Protein AF-K9VM06-F1 (afdb_monomer_lite)

Radius of gyration: 11.49 Å; chains: 1; bounding box: 26×14×27 Å

Sequence (44 aa):
MNLRFYIDPETDLPHIYEHGVNEVEVEDIMRKPGEDRWGVKVRG

Foldseek 3Di:
DDDDADQDPVPRHRPVVVVVADPVNVVVCVVPPPDDDDGDDDDD

Structure (mmCIF, N/CA/C/O backbone):
data_AF-K9VM06-F1
#
_entry.id   AF-K9VM06-F1
#
loop_
_atom_site.group_PDB
_atom_site.id
_atom_site.type_symbol
_atom_site.label_atom_id
_atom_site.label_alt_id
_atom_site.label_comp_id
_atom_site.label_asym_id
_atom_site.label_entity_id
_atom_site.label_seq_id
_atom_site.pdbx_PDB_ins_code
_atom_site.Cartn_x
_atom_site.Cartn_y
_atom_site.Cartn_z
_atom_site.occupancy
_atom_site.B_iso_or_equiv
_atom_site.auth_seq_id
_atom_site.auth_comp_id
_atom_site.auth_asym_id
_atom_site.auth_atom_id
_atom_site.pdbx_PDB_model_num
ATOM 1 N N . MET A 1 1 ? -2.751 1.528 -14.438 1.00 77.44 1 MET A N 1
ATOM 2 C CA . MET A 1 1 ? -3.383 0.201 -14.280 1.00 77.44 1 MET A CA 1
ATOM 3 C C . MET A 1 1 ? -4.369 0.307 -13.129 1.00 77.44 1 MET A C 1
ATOM 5 O O . MET A 1 1 ? -4.041 0.986 -12.170 1.00 77.44 1 MET A O 1
ATOM 9 N N . ASN A 1 2 ? -5.566 -0.275 -13.220 1.00 85.25 2 ASN A N 1
ATOM 10 C CA . ASN A 1 2 ? -6.534 -0.214 -12.118 1.00 85.25 2 ASN A CA 1
ATOM 11 C C . ASN A 1 2 ? -6.311 -1.407 -11.183 1.00 85.25 2 ASN A C 1
ATOM 13 O O . ASN A 1 2 ? -6.944 -2.451 -11.345 1.00 85.25 2 ASN A O 1
ATOM 17 N N . LEU A 1 3 ? -5.360 -1.260 -10.258 1.00 90.50 3 LEU A N 1
ATOM 18 C CA . LEU A 1 3 ? -5.105 -2.237 -9.203 1.00 90.50 3 LEU A CA 1
ATOM 19 C C . LEU A 1 3 ? -6.131 -2.079 -8.086 1.00 90.50 3 LEU A C 1
ATOM 21 O O . LEU A 1 3 ? -6.466 -0.968 -7.683 1.00 90.50 3 LEU A O 1
ATOM 25 N N . ARG A 1 4 ? -6.645 -3.210 -7.608 1.00 95.00 4 ARG A N 1
ATOM 26 C CA . ARG A 1 4 ? -7.543 -3.273 -6.457 1.00 95.00 4 ARG A CA 1
ATOM 27 C C . ARG A 1 4 ? -6.881 -4.147 -5.411 1.00 95.00 4 ARG A C 1
ATOM 29 O O . ARG A 1 4 ? -6.528 -5.285 -5.713 1.00 95.00 4 ARG A O 1
ATOM 36 N N . PHE A 1 5 ? -6.722 -3.600 -4.216 1.00 95.12 5 PHE A N 1
ATOM 37 C CA . PHE A 1 5 ? -6.168 -4.310 -3.075 1.00 95.12 5 PHE A CA 1
ATOM 38 C C . PHE A 1 5 ? -7.303 -4.880 -2.236 1.00 95.12 5 PHE A C 1
ATOM 40 O O . PHE A 1 5 ? -8.384 -4.294 -2.154 1.00 95.12 5 PHE A O 1
ATOM 47 N N . TYR A 1 6 ? -7.051 -6.033 -1.627 1.00 96.94 6 TYR A N 1
ATOM 48 C CA . TYR A 1 6 ? -7.879 -6.476 -0.520 1.00 96.94 6 TYR A CA 1
ATOM 49 C C . TYR A 1 6 ? -7.611 -5.543 0.665 1.00 96.94 6 TYR A C 1
ATOM 51 O O . TYR A 1 6 ? -6.450 -5.321 1.020 1.00 96.94 6 TYR A O 1
ATOM 59 N N . ILE A 1 7 ? -8.678 -4.964 1.207 1.00 97.62 7 ILE A N 1
ATOM 60 C CA . ILE A 1 7 ? -8.613 -4.101 2.383 1.00 97.62 7 ILE A CA 1
ATOM 61 C C . ILE A 1 7 ? -8.805 -4.981 3.604 1.00 97.62 7 ILE A C 1
ATOM 63 O O . ILE A 1 7 ? -9.757 -5.761 3.671 1.00 97.62 7 ILE A O 1
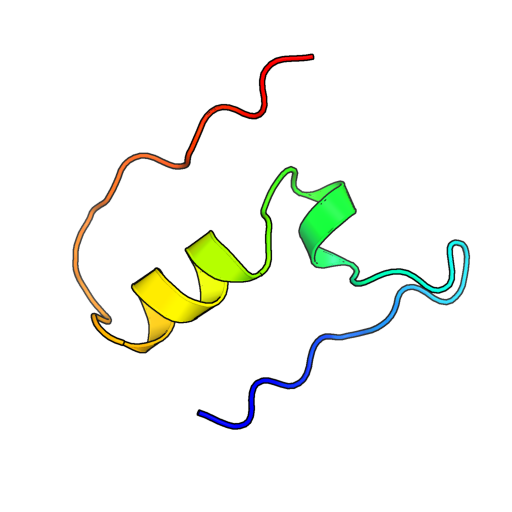ATOM 67 N N . ASP A 1 8 ? -7.874 -4.864 4.535 1.00 97.06 8 ASP A N 1
ATOM 68 C CA . ASP A 1 8 ? -7.943 -5.550 5.802 1.00 97.06 8 ASP A CA 1
ATOM 69 C C . ASP A 1 8 ? -9.056 -4.933 6.667 1.00 97.06 8 ASP A C 1
ATOM 71 O O . ASP A 1 8 ? -9.032 -3.724 6.916 1.00 97.06 8 ASP A O 1
ATOM 75 N N . PRO A 1 9 ? -10.048 -5.718 7.124 1.00 96.81 9 PRO A N 1
ATOM 76 C CA . PRO A 1 9 ? -11.148 -5.191 7.922 1.00 96.81 9 PRO A CA 1
ATOM 77 C C . PRO A 1 9 ? -10.729 -4.731 9.327 1.00 96.81 9 PRO A C 1
ATOM 79 O O . PRO A 1 9 ? -11.487 -3.993 9.954 1.00 96.81 9 PRO A O 1
ATOM 82 N N . GLU A 1 10 ? -9.574 -5.161 9.843 1.00 97.50 10 GLU A N 1
ATOM 83 C CA . GLU A 1 10 ? -9.094 -4.775 11.174 1.00 97.50 10 GLU A CA 1
ATOM 84 C C . GLU A 1 10 ? -8.386 -3.417 11.158 1.00 97.50 10 GLU A C 1
ATOM 86 O O . GLU A 1 10 ? -8.475 -2.661 12.129 1.00 97.50 10 GLU A O 1
ATOM 91 N N . THR A 1 11 ? -7.705 -3.088 10.055 1.00 95.75 11 THR A N 1
ATOM 92 C CA . THR A 1 11 ? -6.893 -1.864 9.939 1.00 95.75 11 THR A CA 1
ATOM 93 C C . THR A 1 11 ? -7.448 -0.832 8.958 1.00 95.75 11 THR A C 1
ATOM 95 O O . THR A 1 11 ? -7.015 0.318 8.998 1.00 95.75 11 THR A O 1
ATOM 98 N N . ASP A 1 12 ? -8.402 -1.213 8.102 1.00 97.31 12 ASP A N 1
ATOM 99 C CA . ASP A 1 12 ? -8.904 -0.423 6.964 1.00 97.31 12 ASP A CA 1
ATOM 100 C C . ASP A 1 12 ? -7.801 -0.043 5.953 1.00 97.31 12 ASP A C 1
ATOM 102 O O . ASP A 1 12 ? -7.919 0.902 5.172 1.00 97.31 12 ASP A O 1
ATOM 106 N N . LEU A 1 13 ? -6.698 -0.798 5.957 1.00 97.00 13 LEU A N 1
ATOM 107 C CA . LEU A 1 13 ? -5.555 -0.605 5.072 1.00 97.00 13 LEU A CA 1
ATOM 108 C C . LEU A 1 13 ? -5.408 -1.777 4.093 1.00 97.00 13 LEU A C 1
ATOM 110 O O . LEU A 1 13 ? -5.909 -2.874 4.342 1.00 97.00 13 LEU A O 1
ATOM 114 N N . PRO A 1 14 ? -4.705 -1.592 2.964 1.00 97.19 14 PRO A N 1
ATOM 115 C CA . PRO A 1 14 ? -4.327 -2.697 2.092 1.00 97.19 14 PRO A CA 1
ATOM 116 C C . PRO A 1 14 ? -3.598 -3.815 2.856 1.00 97.19 14 PRO A C 1
ATOM 118 O O . PRO A 1 14 ? -2.534 -3.592 3.430 1.00 97.19 14 PRO A O 1
ATOM 121 N N . HIS A 1 15 ? -4.111 -5.046 2.781 1.00 96.00 15 HIS A N 1
ATOM 122 C CA . HIS A 1 15 ? -3.543 -6.209 3.484 1.00 96.00 15 HIS A CA 1
ATOM 123 C C . HIS A 1 15 ? -2.082 -6.509 3.096 1.00 96.00 15 HIS A C 1
ATOM 125 O O . HIS A 1 15 ? -1.339 -7.124 3.851 1.00 96.00 15 HIS A O 1
ATOM 131 N N . ILE A 1 16 ? -1.622 -6.032 1.932 1.00 94.31 16 ILE A N 1
ATOM 132 C CA . ILE A 1 16 ? -0.219 -6.153 1.501 1.00 94.31 16 ILE A CA 1
ATOM 133 C C . ILE A 1 16 ? 0.773 -5.512 2.484 1.00 94.31 16 ILE A C 1
ATOM 135 O O . ILE A 1 16 ? 1.911 -5.972 2.582 1.00 94.31 16 ILE A O 1
ATOM 139 N N . TYR A 1 17 ? 0.342 -4.505 3.248 1.00 94.44 17 TYR A N 1
ATOM 140 C CA . TYR A 1 17 ? 1.191 -3.843 4.232 1.00 94.44 17 TYR A CA 1
ATOM 141 C C . TYR A 1 17 ? 1.584 -4.772 5.379 1.00 94.44 17 TYR A C 1
ATOM 143 O O . TYR A 1 17 ? 2.705 -4.673 5.875 1.00 94.44 17 TYR A O 1
ATOM 151 N N . GLU A 1 18 ? 0.728 -5.728 5.750 1.00 93.06 18 GLU A N 1
ATOM 152 C CA . GLU A 1 18 ? 1.050 -6.746 6.759 1.00 93.06 18 GLU A CA 1
ATOM 153 C C . GLU A 1 18 ? 2.154 -7.704 6.294 1.00 93.06 18 GLU A C 1
ATOM 155 O O . GLU A 1 18 ? 2.875 -8.278 7.108 1.00 93.06 18 GLU A O 1
ATOM 160 N N . HIS A 1 19 ? 2.345 -7.823 4.977 1.00 90.88 19 HIS A N 1
ATOM 161 C CA . HIS A 1 19 ? 3.443 -8.578 4.367 1.00 90.88 19 HIS A CA 1
ATOM 162 C C . HIS A 1 19 ? 4.709 -7.733 4.180 1.00 90.88 19 HIS A C 1
ATOM 164 O O . HIS A 1 19 ? 5.686 -8.208 3.603 1.00 90.88 19 HIS A O 1
ATOM 170 N N . GLY A 1 20 ? 4.706 -6.478 4.641 1.00 90.50 20 GLY A N 1
ATOM 171 C CA . GLY A 1 20 ? 5.803 -5.535 4.428 1.00 90.50 20 GLY A CA 1
ATOM 172 C C . GLY A 1 20 ? 5.972 -5.119 2.965 1.00 90.50 20 GLY A C 1
ATOM 173 O O . GLY A 1 20 ? 7.052 -4.667 2.593 1.00 90.50 20 GLY A O 1
ATOM 174 N N . VAL A 1 21 ? 4.928 -5.286 2.147 1.00 90.81 21 VAL A N 1
ATOM 175 C CA . VAL A 1 21 ? 4.906 -4.945 0.720 1.00 90.81 21 VAL A CA 1
ATOM 176 C C . VAL A 1 21 ? 4.067 -3.690 0.516 1.00 90.81 21 VAL A C 1
ATOM 178 O O . VAL A 1 21 ? 2.979 -3.581 1.074 1.00 90.81 21 VAL A O 1
ATOM 181 N N . ASN A 1 22 ? 4.528 -2.759 -0.318 1.00 92.62 22 ASN A N 1
ATOM 182 C CA . ASN A 1 22 ? 3.761 -1.555 -0.672 1.00 92.62 22 ASN A CA 1
ATOM 183 C C . ASN A 1 22 ? 3.150 -1.618 -2.087 1.00 92.62 22 ASN A C 1
ATOM 185 O O . ASN A 1 22 ? 3.477 -2.485 -2.899 1.00 92.62 22 ASN A O 1
ATOM 189 N N . GLU A 1 23 ? 2.258 -0.680 -2.415 1.00 93.44 23 GLU A N 1
ATOM 190 C CA . GLU A 1 23 ? 1.562 -0.657 -3.707 1.00 93.44 23 GLU A CA 1
ATOM 191 C C . GLU A 1 23 ? 2.495 -0.447 -4.899 1.00 93.44 23 GLU A C 1
ATOM 193 O O . GLU A 1 23 ? 2.205 -0.955 -5.982 1.00 93.44 23 GLU A O 1
ATOM 198 N N . VAL A 1 24 ? 3.602 0.283 -4.717 1.00 91.69 24 VAL A N 1
ATOM 199 C CA . VAL A 1 24 ? 4.579 0.541 -5.787 1.00 91.69 24 VAL A CA 1
ATOM 200 C C . VAL A 1 24 ? 5.254 -0.762 -6.198 1.00 91.69 24 VAL A C 1
ATOM 202 O O . VAL A 1 24 ? 5.372 -1.041 -7.388 1.00 91.69 24 VAL A O 1
ATOM 205 N N . GLU A 1 25 ? 5.631 -1.599 -5.230 1.00 90.00 25 GLU A N 1
ATOM 206 C CA . GLU A 1 25 ? 6.188 -2.927 -5.504 1.00 90.00 25 GLU A CA 1
ATOM 207 C C . GLU A 1 25 ? 5.190 -3.817 -6.246 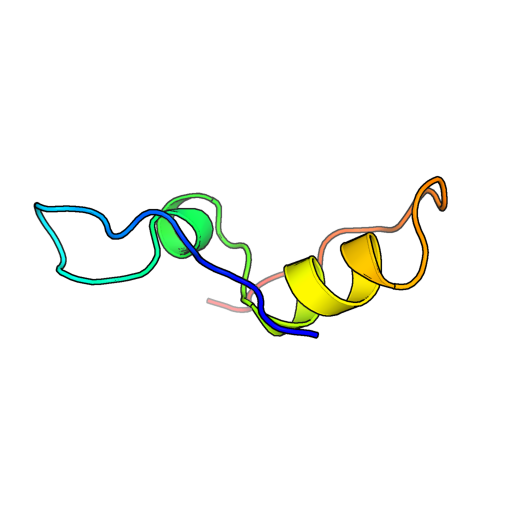1.00 90.00 25 GLU A C 1
ATOM 209 O O . GLU A 1 25 ? 5.549 -4.474 -7.226 1.00 90.00 25 GLU A O 1
ATOM 214 N N . VAL A 1 26 ? 3.921 -3.807 -5.826 1.00 91.38 26 VAL A N 1
ATOM 215 C CA . VAL A 1 26 ? 2.866 -4.569 -6.508 1.00 91.38 26 VAL A CA 1
ATOM 216 C C . VAL A 1 26 ? 2.669 -4.067 -7.938 1.00 91.38 26 VAL A C 1
ATOM 218 O O . VAL A 1 26 ? 2.567 -4.876 -8.863 1.00 91.38 26 VAL A O 1
ATOM 221 N N . GLU A 1 27 ? 2.631 -2.750 -8.148 1.00 92.06 27 GLU A N 1
ATOM 222 C CA . GLU A 1 27 ? 2.501 -2.172 -9.483 1.00 92.06 27 GLU A CA 1
ATOM 223 C C . GLU A 1 27 ? 3.678 -2.556 -10.386 1.00 92.06 27 GLU A C 1
ATOM 225 O O . GLU A 1 27 ? 3.464 -2.946 -11.539 1.00 92.06 27 GLU A O 1
ATOM 230 N N . ASP A 1 28 ? 4.903 -2.507 -9.867 1.00 89.06 28 ASP A N 1
ATOM 231 C CA . ASP A 1 28 ? 6.107 -2.867 -10.612 1.00 89.06 28 ASP A CA 1
ATOM 232 C C . ASP A 1 28 ? 6.119 -4.344 -11.025 1.00 89.06 28 ASP A C 1
ATOM 234 O O . ASP A 1 28 ? 6.399 -4.649 -12.191 1.00 89.06 28 ASP A O 1
ATOM 238 N N . ILE A 1 29 ? 5.763 -5.258 -10.113 1.00 88.19 29 ILE A N 1
ATOM 239 C CA . ILE A 1 29 ? 5.655 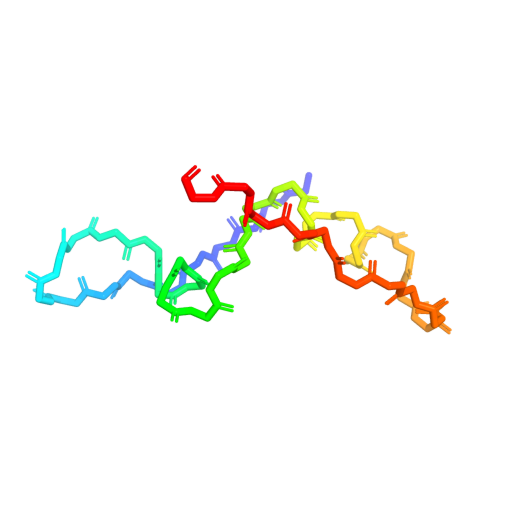-6.699 -10.404 1.00 88.19 29 ILE A CA 1
ATOM 240 C C . ILE A 1 29 ? 4.583 -6.949 -11.469 1.00 88.19 29 ILE A C 1
ATOM 242 O O . ILE A 1 29 ? 4.792 -7.716 -12.407 1.00 88.19 29 ILE A O 1
ATOM 246 N N . MET A 1 30 ? 3.441 -6.271 -11.366 1.00 89.69 30 MET A N 1
ATOM 247 C CA . MET A 1 30 ? 2.337 -6.449 -12.307 1.00 89.69 30 MET A CA 1
ATOM 248 C C . MET A 1 30 ? 2.627 -5.875 -13.698 1.00 89.69 30 MET A C 1
ATOM 250 O O . MET A 1 30 ? 2.117 -6.385 -14.695 1.00 89.69 30 MET A O 1
ATOM 254 N N . ARG A 1 31 ? 3.456 -4.829 -13.789 1.00 90.00 31 ARG A N 1
ATOM 255 C CA . ARG A 1 31 ? 3.930 -4.279 -15.069 1.00 90.00 31 ARG A CA 1
ATOM 256 C C . ARG A 1 31 ? 4.978 -5.171 -15.739 1.00 90.00 31 ARG A C 1
ATOM 258 O O . ARG A 1 31 ? 5.091 -5.130 -16.963 1.00 90.00 31 ARG A O 1
ATOM 265 N N . LYS A 1 32 ? 5.749 -5.940 -14.964 1.00 87.62 32 LYS A N 1
ATOM 266 C CA . LYS A 1 32 ? 6.828 -6.819 -15.449 1.00 87.62 32 LYS A 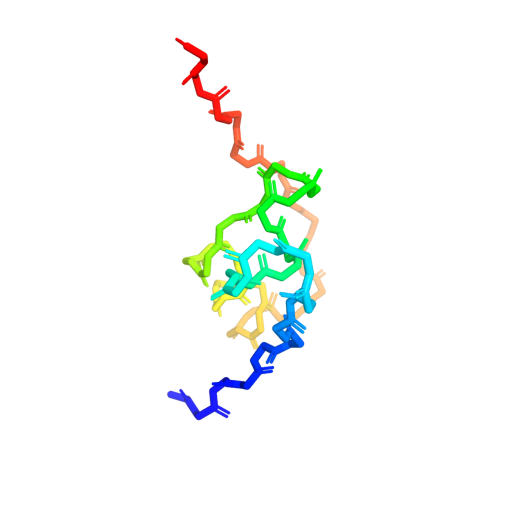CA 1
ATOM 267 C C . LYS A 1 32 ? 6.741 -8.214 -14.815 1.00 87.62 32 LYS A C 1
ATOM 269 O O . LYS A 1 32 ? 7.612 -8.593 -14.028 1.00 87.62 32 LYS A O 1
ATOM 274 N N . PRO A 1 33 ? 5.695 -8.987 -15.147 1.00 81.69 33 PRO A N 1
ATOM 275 C CA . PRO A 1 33 ? 5.512 -10.312 -14.577 1.00 81.69 33 PRO A CA 1
ATOM 276 C C . PRO A 1 33 ? 6.636 -11.258 -15.020 1.00 81.69 33 PRO A C 1
ATOM 278 O O . PRO A 1 33 ? 7.031 -11.263 -16.185 1.00 81.69 33 PRO A O 1
ATOM 281 N N . GLY A 1 34 ? 7.123 -12.088 -14.095 1.00 78.94 34 GLY A N 1
ATOM 282 C CA . GLY A 1 34 ? 8.117 -13.133 -14.375 1.00 78.94 34 GLY A CA 1
ATOM 283 C C . GLY A 1 34 ? 9.584 -12.725 -14.201 1.00 78.94 34 GLY A C 1
ATOM 284 O O . GLY A 1 34 ? 10.459 -13.561 -14.416 1.00 78.94 34 GLY A O 1
ATOM 285 N N . GLU A 1 35 ? 9.875 -11.487 -13.796 1.00 80.69 35 GLU A N 1
ATOM 286 C CA . GLU A 1 35 ? 11.214 -11.123 -13.320 1.00 80.69 35 GLU A CA 1
ATOM 287 C C . GLU A 1 35 ? 11.410 -11.569 -11.862 1.00 80.69 35 GLU A C 1
ATOM 289 O O . GLU A 1 35 ? 10.558 -11.313 -11.012 1.00 80.69 35 GLU A O 1
ATOM 294 N N . ASP A 1 36 ? 12.552 -12.195 -11.566 1.00 79.00 36 ASP A N 1
ATOM 295 C CA . ASP A 1 36 ? 12.983 -12.462 -10.192 1.00 79.00 36 ASP A CA 1
ATOM 296 C C . ASP A 1 36 ? 13.649 -11.200 -9.626 1.00 79.00 36 ASP A C 1
ATOM 298 O O . ASP A 1 36 ? 14.667 -10.722 -10.141 1.00 79.00 36 ASP A O 1
ATOM 302 N N . ARG A 1 37 ? 13.022 -10.601 -8.614 1.00 73.88 37 ARG A N 1
ATOM 303 C CA . ARG A 1 37 ? 13.427 -9.321 -8.027 1.00 73.88 37 ARG A CA 1
ATOM 304 C C . ARG A 1 37 ? 13.466 -9.441 -6.515 1.00 73.88 37 ARG A C 1
ATOM 306 O O . ARG A 1 37 ? 12.585 -10.025 -5.892 1.00 73.88 37 ARG A O 1
ATOM 313 N N . TRP A 1 38 ? 14.472 -8.811 -5.923 1.00 72.19 38 TRP A N 1
ATOM 314 C CA . TRP A 1 38 ? 14.559 -8.667 -4.477 1.00 72.19 38 TRP A CA 1
ATOM 315 C C . TRP A 1 38 ? 13.434 -7.745 -4.000 1.00 72.19 38 TRP A C 1
ATOM 317 O O . TRP A 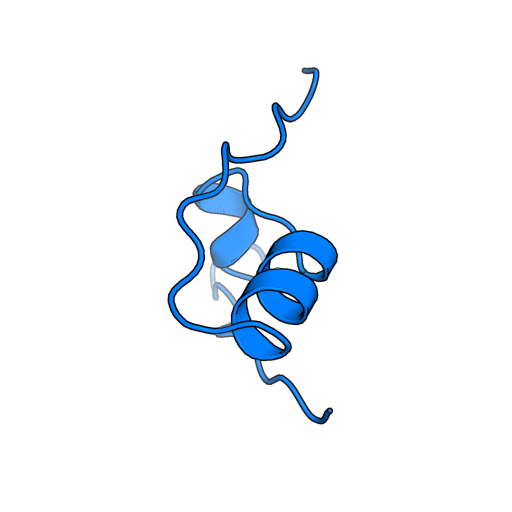1 38 ? 13.287 -6.647 -4.539 1.00 72.19 38 TRP A O 1
ATOM 327 N N . GLY A 1 39 ? 12.671 -8.169 -2.989 1.00 68.88 39 GLY A N 1
ATOM 328 C CA . GLY A 1 39 ? 11.716 -7.289 -2.312 1.00 68.88 39 GLY A CA 1
ATOM 329 C C . GLY A 1 39 ? 12.421 -6.065 -1.720 1.00 68.88 39 GLY A C 1
ATOM 330 O O . GLY A 1 39 ? 13.576 -6.150 -1.276 1.00 68.88 39 GLY A O 1
ATOM 331 N N . VAL A 1 40 ? 11.756 -4.912 -1.726 1.00 66.75 40 VAL A N 1
ATOM 332 C CA . VAL A 1 40 ? 12.291 -3.686 -1.136 1.00 66.75 40 VAL A CA 1
ATOM 333 C C . VAL A 1 40 ? 12.262 -3.850 0.379 1.00 66.75 40 VAL A C 1
ATOM 335 O O . VAL A 1 40 ? 11.218 -4.040 0.991 1.00 66.75 40 VAL A O 1
ATOM 338 N N . LYS A 1 41 ? 13.430 -3.766 1.024 1.00 59.12 41 LYS A N 1
ATOM 339 C CA . LYS A 1 41 ? 13.484 -3.723 2.489 1.00 59.12 41 LYS A CA 1
ATOM 340 C C . LYS A 1 41 ? 12.788 -2.454 2.974 1.00 59.12 41 LYS A C 1
ATOM 342 O O . LYS A 1 41 ? 13.358 -1.367 2.854 1.00 59.12 41 LYS A O 1
ATOM 347 N N . VAL A 1 42 ? 11.611 -2.601 3.578 1.00 57.75 42 VAL A N 1
ATOM 348 C CA . VAL A 1 42 ? 11.038 -1.568 4.443 1.00 57.75 42 VAL A CA 1
ATOM 349 C C . VAL A 1 42 ? 12.034 -1.309 5.577 1.00 57.75 42 VAL A C 1
ATOM 351 O O . VAL A 1 42 ? 12.346 -2.189 6.379 1.00 57.75 42 VAL A O 1
ATOM 354 N N . ARG A 1 43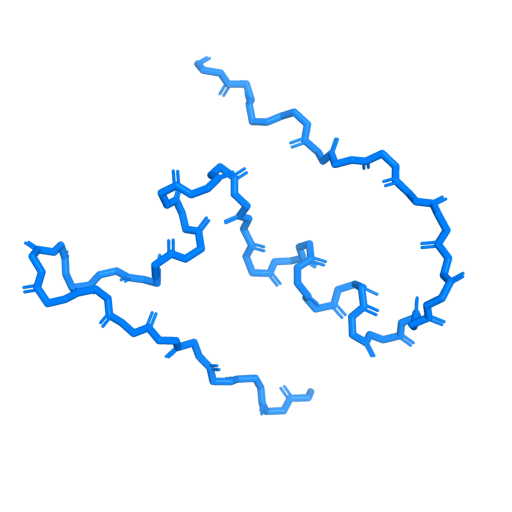 ? 12.652 -0.123 5.576 1.00 55.78 43 ARG A N 1
ATOM 355 C CA . ARG A 1 43 ? 13.477 0.323 6.704 1.00 55.78 43 ARG A CA 1
ATOM 356 C C . ARG A 1 43 ? 12.515 0.656 7.841 1.00 55.78 43 ARG A C 1
ATOM 358 O O . ARG A 1 43 ? 11.643 1.498 7.641 1.00 55.78 43 ARG A O 1
ATOM 365 N N . GLY A 1 44 ? 12.656 -0.063 8.955 1.00 48.25 44 GLY A N 1
ATOM 366 C CA . GLY A 1 44 ? 11.928 0.198 10.199 1.00 48.25 44 GLY A CA 1
ATOM 367 C C . GLY A 1 44 ? 12.296 1.527 10.837 1.00 48.25 44 GLY A C 1
ATOM 368 O O . GLY A 1 44 ? 13.369 2.076 10.487 1.00 48.25 44 GLY A O 1
#

pLDDT: mean 86.03, std 12.59, range [48.25, 97.62]

Secondary structure (DSSP, 8-state):
----PPBPTTTSSBGGGGGT--HHHHHHHHHSTT---PPP----

Organism: NCBI:txid179408